Protein AF-A0A2V9Y3L3-F1 (afdb_monomer_lite)

Sequence (162 aa):
MVLSPDGHYAALLNDGYGTQETRAQQSISVLNLDTNQITEFPDARFSDVAHQSYFIGLAFSSDGKHLYASVGSLTDPTGVRPGDLGNGIAVYSFSAGKVAPERFIPIPLQPLSTGKKLAVGLTAPPHMAIPYPAGMAVISSGGHDKLLVANNLSDNAMLLDP

Foldseek 3Di:
DDAQLVRQKDKDWFQDQDDVVLVSFTWIWIQGPVVRDIDIGGDPLGHPPHQKTWAAEWDAANVRQKIKTWMAGQPCLPQPDPSHQHAFIFMWTDDPRDTDTDDTDRDDKDFADPPDDQDPPGDDPPRTWSWHFNYWDWDDDPNFTWIFTDIPGRRDTDIHRD

Structure (mmCIF, N/CA/C/O backbone):
data_AF-A0A2V9Y3L3-F1
#
_entry.id   AF-A0A2V9Y3L3-F1
#
loop_
_atom_site.group_PDB
_atom_site.id
_atom_site.type_symbol
_atom_site.label_atom_id
_atom_site.label_alt_id
_atom_site.label_comp_id
_atom_site.label_asym_id
_atom_site.label_entity_id
_atom_site.label_seq_id
_atom_site.pdbx_PDB_ins_code
_atom_site.Cartn_x
_atom_site.Cartn_y
_atom_site.Cartn_z
_atom_site.occupancy
_atom_site.B_iso_or_equiv
_atom_site.auth_seq_id
_atom_site.auth_comp_id
_atom_site.auth_asym_id
_atom_site.auth_atom_id
_atom_site.pdbx_PDB_model_num
ATOM 1 N N . MET A 1 1 ? -8.965 6.661 0.226 1.00 92.62 1 MET A N 1
ATOM 2 C CA . MET A 1 1 ? -9.667 6.393 1.500 1.00 92.62 1 MET A CA 1
ATOM 3 C C . MET A 1 1 ? -10.284 5.007 1.433 1.00 92.62 1 MET A C 1
ATOM 5 O O . MET A 1 1 ? -10.732 4.628 0.357 1.00 92.62 1 MET A O 1
ATOM 9 N N . VAL A 1 2 ? -10.321 4.284 2.549 1.00 97.44 2 VAL A N 1
ATOM 10 C CA . VAL A 1 2 ? -11.008 2.992 2.696 1.00 97.44 2 VAL A CA 1
ATOM 11 C C . VAL A 1 2 ? -11.641 2.899 4.090 1.00 97.44 2 VAL A C 1
ATOM 13 O O . VAL A 1 2 ? -11.125 3.501 5.031 1.00 97.44 2 VAL A O 1
ATOM 16 N N . LEU A 1 3 ? -12.756 2.179 4.223 1.00 98.00 3 LEU A N 1
ATOM 17 C CA . LEU A 1 3 ? -13.394 1.894 5.513 1.00 98.00 3 LEU A CA 1
ATOM 18 C C . LEU A 1 3 ? -12.898 0.558 6.067 1.00 98.00 3 LEU A C 1
ATOM 20 O O . LEU A 1 3 ? -12.705 -0.385 5.296 1.00 98.00 3 LEU A O 1
ATOM 24 N N . SER A 1 4 ? -12.715 0.471 7.384 1.00 98.25 4 SER A N 1
ATOM 25 C CA . SER A 1 4 ? -12.486 -0.812 8.045 1.00 98.25 4 SER A CA 1
ATOM 26 C C . SER A 1 4 ? -13.700 -1.728 7.846 1.00 98.25 4 SER A C 1
ATOM 28 O O . SER A 1 4 ? -14.825 -1.230 7.734 1.00 98.25 4 SER A O 1
ATOM 30 N N . PRO A 1 5 ? -13.519 -3.061 7.802 1.00 97.38 5 PRO A N 1
ATOM 31 C CA . PRO A 1 5 ? -14.631 -3.990 7.576 1.00 97.38 5 PRO A CA 1
ATOM 32 C C . PRO A 1 5 ? -15.749 -3.895 8.622 1.00 97.38 5 PRO A C 1
ATOM 34 O O . PRO A 1 5 ? -16.907 -4.156 8.312 1.00 97.38 5 PRO A O 1
ATOM 37 N N . ASP A 1 6 ? -15.405 -3.505 9.850 1.00 97.38 6 ASP A N 1
ATOM 38 C CA . ASP A 1 6 ? -16.345 -3.280 10.952 1.00 97.38 6 ASP A CA 1
ATOM 39 C C . ASP A 1 6 ? -17.023 -1.896 10.917 1.00 97.38 6 ASP A C 1
ATOM 41 O O . ASP A 1 6 ? -17.946 -1.645 11.685 1.00 97.38 6 ASP A O 1
ATOM 45 N N . GLY A 1 7 ? -16.596 -1.001 10.020 1.00 97.94 7 GLY A N 1
ATOM 46 C CA . GLY A 1 7 ? -17.171 0.329 9.839 1.00 97.94 7 GLY A CA 1
ATOM 47 C C . GLY A 1 7 ? -16.818 1.352 10.922 1.00 97.94 7 GLY A C 1
ATOM 48 O O . GLY A 1 7 ? -17.334 2.466 10.862 1.00 97.94 7 GLY A O 1
ATOM 49 N N . HIS A 1 8 ? -15.944 1.026 11.880 1.00 98.25 8 HIS A N 1
ATOM 50 C CA . HIS A 1 8 ? -15.565 1.941 12.967 1.00 98.25 8 HIS A CA 1
ATOM 51 C C . HIS A 1 8 ? -14.463 2.935 12.578 1.00 98.25 8 HIS A C 1
ATOM 53 O O . HIS A 1 8 ? -14.281 3.960 13.240 1.00 98.25 8 HIS A O 1
ATOM 59 N N . TYR A 1 9 ? -13.727 2.669 11.496 1.00 98.75 9 TYR A N 1
ATOM 60 C CA . TYR A 1 9 ? -12.596 3.489 11.078 1.00 98.75 9 TYR A CA 1
ATOM 61 C C . TYR A 1 9 ? -12.623 3.799 9.582 1.00 98.75 9 TYR A C 1
ATOM 63 O O . TYR A 1 9 ? -12.954 2.956 8.750 1.00 98.75 9 TYR A O 1
ATOM 71 N N . ALA A 1 10 ? -12.187 5.005 9.228 1.00 98.50 10 ALA A N 1
ATOM 72 C CA . ALA A 1 10 ? -11.810 5.359 7.866 1.00 98.50 10 ALA A CA 1
ATOM 73 C C . ALA A 1 10 ? -10.305 5.633 7.818 1.00 98.50 10 ALA A C 1
ATOM 75 O O . ALA A 1 10 ? -9.797 6.453 8.581 1.00 98.50 10 ALA A O 1
ATOM 76 N N . ALA A 1 11 ? -9.593 4.966 6.914 1.00 98.31 11 ALA A N 1
ATOM 77 C CA . ALA A 1 11 ? -8.182 5.214 6.660 1.00 98.31 11 ALA A CA 1
ATOM 78 C C . ALA A 1 11 ? -8.014 6.060 5.390 1.00 98.31 11 ALA A C 1
ATOM 80 O O . ALA A 1 11 ? -8.635 5.802 4.350 1.00 98.31 11 ALA A O 1
ATOM 81 N N . LEU A 1 12 ? -7.173 7.085 5.469 1.00 96.81 12 LEU A N 1
ATOM 82 C CA . LEU A 1 12 ? -6.863 8.022 4.399 1.00 96.81 12 LEU A CA 1
ATOM 83 C C . LEU A 1 12 ? -5.367 7.959 4.121 1.00 96.81 12 LEU A C 1
ATOM 85 O O . LEU A 1 12 ? -4.564 7.939 5.046 1.00 96.81 12 LEU A O 1
ATOM 89 N N . LEU A 1 13 ? -5.014 7.898 2.842 1.00 95.19 13 LEU A N 1
ATOM 90 C CA . LEU A 1 13 ? -3.629 7.867 2.398 1.00 95.19 13 LEU A CA 1
ATOM 91 C C . LEU A 1 13 ? -3.241 9.284 1.988 1.00 95.19 13 LEU A C 1
ATOM 93 O O . LEU A 1 13 ? -3.874 9.837 1.088 1.00 95.19 13 LEU A O 1
ATOM 97 N N . ASN A 1 14 ? -2.240 9.851 2.655 1.00 94.56 14 ASN A N 1
ATOM 98 C CA . ASN A 1 14 ? -1.751 11.197 2.392 1.00 94.56 14 ASN A CA 1
ATOM 99 C C . ASN A 1 14 ? -0.403 11.091 1.675 1.00 94.56 14 ASN A C 1
ATOM 101 O O . ASN A 1 14 ? 0.639 10.895 2.301 1.00 94.56 14 ASN A O 1
ATOM 105 N N . ASP A 1 15 ? -0.436 11.220 0.352 1.00 91.25 15 ASP A N 1
ATOM 106 C CA . ASP A 1 15 ? 0.696 11.058 -0.569 1.00 91.25 15 ASP A CA 1
ATOM 107 C C . ASP A 1 15 ? 1.360 12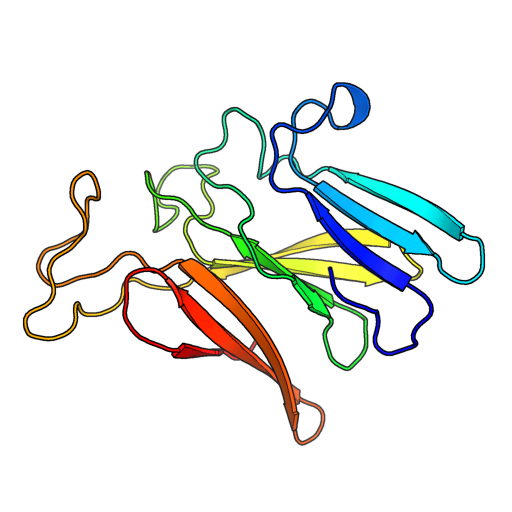.396 -0.969 1.00 91.25 15 ASP A C 1
ATOM 109 O O . ASP A 1 15 ? 2.110 12.471 -1.941 1.00 91.25 15 ASP A O 1
ATOM 113 N N . GLY A 1 16 ? 1.104 13.467 -0.209 1.00 87.31 16 GLY A N 1
ATOM 114 C CA . GLY A 1 16 ? 1.696 14.795 -0.411 1.00 87.31 16 GLY A CA 1
ATOM 115 C C . GLY A 1 16 ? 3.073 14.980 0.244 1.00 87.31 16 GLY A C 1
ATOM 116 O O . GLY A 1 16 ? 3.717 14.032 0.670 1.00 87.31 16 GLY A O 1
ATOM 117 N N . TYR A 1 17 ? 3.526 16.229 0.382 1.00 81.00 17 TYR A N 1
ATOM 118 C CA . TYR A 1 17 ? 4.806 16.560 1.041 1.00 81.00 17 TYR A CA 1
ATOM 119 C C . TYR A 1 17 ? 4.793 16.414 2.575 1.00 81.00 17 TYR A C 1
ATOM 121 O O . TYR A 1 17 ? 5.809 16.651 3.223 1.00 81.00 17 TYR A O 1
ATOM 129 N N . GLY A 1 18 ? 3.650 16.056 3.166 1.00 79.50 18 GLY A N 1
ATOM 130 C CA . GLY A 1 18 ? 3.459 16.090 4.613 1.00 79.50 18 GLY A CA 1
ATOM 131 C C . GLY A 1 18 ? 3.453 17.515 5.184 1.00 79.50 18 GLY A C 1
ATOM 132 O O . GLY A 1 18 ? 3.467 18.510 4.457 1.00 79.50 18 GLY A O 1
ATOM 133 N N . THR A 1 19 ? 3.412 17.613 6.508 1.00 81.12 19 THR A N 1
ATOM 134 C CA . THR A 1 19 ? 3.484 18.872 7.263 1.00 81.12 19 THR A CA 1
ATOM 135 C C . THR A 1 19 ? 4.686 18.856 8.210 1.00 81.12 19 THR A C 1
ATOM 137 O O . THR A 1 19 ? 5.424 17.870 8.283 1.00 81.12 19 THR A O 1
ATOM 140 N N . GLN A 1 20 ? 4.907 19.935 8.970 1.00 77.44 20 GLN A N 1
ATOM 141 C CA . GLN A 1 20 ? 5.938 19.924 10.014 1.00 77.44 20 GLN A CA 1
ATOM 142 C C . GLN A 1 20 ? 5.635 18.857 11.079 1.00 77.44 20 GLN A C 1
ATOM 144 O O . GLN A 1 20 ? 6.544 18.166 11.539 1.00 77.44 20 GLN A O 1
ATOM 149 N N . GLU A 1 21 ? 4.361 18.677 11.426 1.00 76.88 21 GLU A N 1
ATOM 150 C CA . GLU A 1 21 ? 3.872 17.680 12.381 1.00 76.88 21 GLU A CA 1
ATOM 151 C C . GLU A 1 21 ? 4.146 16.249 11.901 1.00 76.88 21 GLU A C 1
ATOM 153 O O . GLU A 1 21 ? 4.516 15.396 12.709 1.00 76.88 21 GLU A O 1
ATOM 158 N N . THR A 1 22 ? 4.053 15.995 10.590 1.00 79.50 22 THR A N 1
ATOM 159 C CA . THR A 1 22 ? 4.441 14.707 9.987 1.00 79.50 22 THR A CA 1
ATOM 160 C C . THR A 1 22 ? 5.917 14.634 9.608 1.00 79.50 22 THR A C 1
ATOM 162 O O . THR A 1 22 ? 6.358 13.629 9.061 1.00 79.50 22 THR A O 1
ATOM 165 N N . ARG A 1 23 ? 6.710 15.669 9.919 1.00 88.31 23 ARG A N 1
ATOM 166 C CA . ARG A 1 23 ? 8.146 15.768 9.605 1.00 88.31 23 ARG A CA 1
ATOM 167 C C . ARG A 1 23 ? 8.448 15.656 8.107 1.00 88.31 23 ARG A C 1
ATOM 169 O O . ARG A 1 23 ? 9.436 15.028 7.736 1.00 88.31 23 ARG A O 1
ATOM 176 N N . ALA A 1 24 ? 7.594 16.246 7.271 1.00 87.62 24 ALA A N 1
ATOM 177 C CA . ALA A 1 24 ? 7.659 16.144 5.812 1.00 87.62 24 ALA A CA 1
ATOM 178 C C . ALA A 1 24 ? 7.642 14.688 5.294 1.00 87.62 24 ALA A C 1
ATOM 180 O O . ALA A 1 24 ? 8.247 14.357 4.275 1.00 87.62 24 ALA A O 1
ATOM 181 N N . GLN A 1 25 ? 6.972 13.801 6.035 1.00 94.56 25 GLN A N 1
ATOM 182 C CA . GLN A 1 25 ? 6.733 12.417 5.638 1.00 94.56 25 GLN A CA 1
ATOM 183 C C . GLN A 1 25 ? 5.291 12.261 5.182 1.00 94.56 25 GLN A C 1
ATOM 185 O O . GLN A 1 25 ? 4.372 12.879 5.738 1.00 94.56 25 GLN A O 1
ATOM 190 N N . GLN A 1 26 ? 5.108 11.382 4.207 1.00 96.62 26 GLN A N 1
ATOM 191 C CA . GLN A 1 26 ? 3.801 10.867 3.845 1.00 96.62 26 GLN A CA 1
ATOM 192 C C . GLN A 1 26 ? 3.246 9.984 4.962 1.00 96.62 26 GLN A C 1
ATOM 194 O O . GLN A 1 26 ? 3.984 9.414 5.774 1.00 96.62 26 GLN A O 1
ATOM 199 N N . SER A 1 27 ? 1.925 9.880 5.024 1.00 96.94 27 SER A N 1
ATOM 200 C CA . SER A 1 27 ? 1.244 9.313 6.184 1.00 96.94 27 SER A CA 1
ATOM 201 C C . SER A 1 27 ? -0.035 8.574 5.816 1.00 96.94 27 SER A C 1
ATOM 203 O O . SER A 1 27 ? -0.596 8.714 4.728 1.00 96.94 27 SER A O 1
ATOM 205 N N . ILE A 1 28 ? -0.505 7.776 6.771 1.00 98.00 28 ILE A N 1
ATOM 206 C CA . ILE A 1 28 ? -1.876 7.277 6.796 1.00 98.00 28 ILE A CA 1
ATOM 207 C C . ILE A 1 28 ? -2.585 7.981 7.951 1.00 98.00 28 ILE A C 1
ATOM 209 O O . ILE A 1 28 ? -2.151 7.859 9.096 1.00 98.00 28 ILE A O 1
ATOM 213 N N . SER A 1 29 ? -3.672 8.700 7.683 1.00 97.62 29 SER A N 1
ATOM 214 C CA . SER A 1 29 ? -4.567 9.165 8.746 1.00 97.62 29 SER A CA 1
ATOM 215 C C . SER A 1 29 ? -5.651 8.127 8.999 1.00 97.62 29 SER A C 1
ATOM 217 O O . SER A 1 29 ? -6.180 7.522 8.066 1.00 97.62 29 SER A O 1
ATOM 219 N N . VAL A 1 30 ? -6.035 7.957 10.257 1.00 98.62 30 VAL A N 1
ATOM 220 C CA . VAL A 1 30 ? -7.167 7.126 10.664 1.00 98.62 30 VAL A CA 1
ATOM 221 C C . VAL A 1 30 ? -8.171 7.994 11.400 1.00 98.62 30 VAL A C 1
ATOM 223 O O . VAL A 1 30 ? -7.870 8.536 12.462 1.00 98.62 30 VAL A O 1
ATOM 226 N N . LEU A 1 31 ? -9.368 8.108 10.837 1.00 98.75 31 LEU A N 1
ATOM 227 C CA . LEU A 1 31 ? -10.535 8.689 11.483 1.00 98.75 31 LEU A CA 1
ATOM 228 C C . LEU A 1 31 ? -11.290 7.578 12.215 1.00 98.75 31 LEU A C 1
ATOM 230 O O . LEU A 1 31 ? -11.755 6.631 11.585 1.00 98.75 31 LEU A O 1
ATOM 234 N N . ASN A 1 32 ? -11.428 7.705 13.531 1.00 98.56 32 ASN A N 1
ATOM 235 C CA . ASN A 1 32 ? -12.396 6.939 14.305 1.00 98.56 32 ASN A CA 1
ATOM 236 C C . ASN A 1 32 ? -13.787 7.547 14.074 1.00 98.56 32 ASN A C 1
ATOM 238 O O . ASN A 1 32 ? -14.010 8.719 14.383 1.00 98.56 32 ASN A O 1
ATOM 242 N N . LEU A 1 33 ? -14.701 6.759 13.512 1.00 98.38 33 LEU A N 1
ATOM 243 C CA . LEU A 1 33 ? -16.035 7.202 13.112 1.00 98.38 33 LEU A CA 1
ATOM 244 C C . LEU A 1 33 ? -17.014 7.284 14.289 1.00 98.38 33 LEU A C 1
ATOM 246 O O . LEU A 1 33 ? -17.970 8.053 14.219 1.00 98.38 33 LEU A O 1
ATOM 250 N N . ASP A 1 34 ? -16.747 6.576 15.388 1.00 98.06 34 ASP A N 1
ATOM 251 C CA . ASP A 1 34 ? -17.562 6.649 16.605 1.00 98.06 34 ASP A CA 1
ATOM 252 C C . ASP A 1 34 ? -17.282 7.932 17.395 1.00 98.06 34 ASP A C 1
ATOM 254 O O . ASP A 1 34 ? -18.184 8.534 17.977 1.00 98.06 34 ASP A O 1
ATOM 258 N N . THR A 1 35 ? -16.013 8.352 17.439 1.00 98.19 35 THR A N 1
ATOM 259 C CA . THR A 1 35 ? -15.563 9.497 18.250 1.00 98.19 35 THR A CA 1
ATOM 260 C C . THR A 1 35 ? -15.279 10.751 17.433 1.00 98.19 35 THR A C 1
ATOM 262 O O . THR A 1 35 ? -15.059 11.816 18.011 1.00 98.19 35 THR A O 1
ATOM 265 N N . ASN A 1 36 ? -15.271 10.636 16.103 1.00 97.75 36 ASN A N 1
ATOM 266 C CA . ASN A 1 36 ? -14.878 11.686 15.166 1.00 97.75 36 ASN A CA 1
ATOM 267 C C . ASN A 1 36 ? -13.456 12.235 15.423 1.00 97.75 36 ASN A C 1
ATOM 269 O O . ASN A 1 36 ? -13.173 13.411 15.194 1.00 97.75 36 ASN A O 1
ATOM 273 N N . GLN A 1 37 ? -12.557 11.392 15.939 1.00 98.31 37 GLN A N 1
ATOM 274 C CA . GLN A 1 37 ? -11.157 11.744 16.185 1.00 98.31 37 GLN A CA 1
ATOM 275 C C . GLN A 1 37 ? -10.264 11.206 15.073 1.00 98.31 37 GLN A C 1
ATOM 277 O O . GLN A 1 37 ? -10.331 10.026 14.735 1.00 98.31 37 GLN A O 1
ATOM 282 N N . ILE A 1 38 ? -9.381 12.057 14.550 1.00 97.56 38 ILE A N 1
ATOM 283 C CA . ILE A 1 38 ? -8.381 11.675 13.553 1.00 97.56 38 ILE A CA 1
ATOM 284 C C . ILE A 1 38 ? -7.001 11.538 14.200 1.00 97.56 38 ILE A C 1
ATOM 286 O O . ILE A 1 38 ? -6.600 12.362 15.019 1.00 97.56 38 ILE A O 1
ATOM 290 N N . THR A 1 39 ? -6.281 10.475 13.855 1.00 97.50 39 THR A N 1
ATOM 291 C CA . THR A 1 39 ? -4.878 10.263 14.236 1.00 97.50 39 THR A CA 1
ATOM 292 C C . THR A 1 39 ? -4.036 10.070 12.985 1.00 97.50 39 THR A C 1
ATOM 294 O O . THR A 1 39 ? -4.435 9.351 12.075 1.00 97.50 39 THR A O 1
ATOM 297 N N . GLU A 1 40 ? -2.864 10.689 12.957 1.00 96.31 40 GLU A N 1
ATOM 298 C CA . GLU A 1 40 ? -1.921 10.626 11.843 1.00 96.31 40 GLU A CA 1
ATOM 299 C C . GLU A 1 40 ? -0.808 9.605 12.130 1.00 96.31 40 GLU A C 1
ATOM 301 O O . GLU A 1 40 ? -0.265 9.579 13.238 1.00 96.31 40 GLU A O 1
ATOM 306 N N . PHE A 1 41 ? -0.424 8.812 11.129 1.00 97.69 41 PHE A N 1
ATOM 307 C CA . PHE A 1 41 ? 0.700 7.873 11.195 1.00 97.69 41 PHE A CA 1
ATOM 308 C C . PHE A 1 41 ? 1.698 8.162 10.062 1.00 97.69 41 PHE A C 1
ATOM 310 O O . PHE A 1 41 ? 1.571 7.593 8.974 1.00 97.69 41 PHE A O 1
ATOM 317 N N . PRO A 1 42 ? 2.669 9.070 10.282 1.00 97.12 42 PRO A N 1
ATOM 318 C CA . PRO A 1 42 ? 3.767 9.314 9.350 1.00 97.12 42 PRO A CA 1
ATOM 319 C C . PRO A 1 42 ? 4.678 8.094 9.219 1.00 97.12 42 PRO A C 1
ATOM 321 O O . PRO A 1 42 ? 4.913 7.380 10.198 1.00 97.12 42 PRO A O 1
ATOM 324 N N . ASP A 1 43 ? 5.214 7.872 8.023 1.00 96.50 43 ASP A N 1
ATOM 325 C CA . ASP A 1 43 ? 6.084 6.736 7.736 1.00 96.50 43 ASP A CA 1
ATOM 326 C C . ASP A 1 43 ? 7.403 7.205 7.112 1.00 96.50 43 ASP A C 1
ATOM 328 O O . ASP A 1 43 ? 7.460 7.733 6.002 1.00 96.50 43 ASP A O 1
ATOM 332 N N . ALA A 1 44 ? 8.496 6.979 7.843 1.00 94.81 44 ALA A N 1
ATOM 333 C CA . ALA A 1 44 ? 9.836 7.414 7.461 1.00 94.81 44 ALA A CA 1
ATOM 334 C C . ALA A 1 44 ? 10.359 6.764 6.169 1.00 94.81 44 ALA A C 1
ATOM 336 O O . ALA A 1 44 ? 11.339 7.251 5.609 1.00 94.81 44 ALA A O 1
ATOM 337 N N . ARG A 1 45 ? 9.716 5.694 5.678 1.00 95.81 45 ARG A N 1
ATOM 338 C CA . ARG A 1 45 ? 10.024 5.088 4.372 1.00 95.81 45 ARG A CA 1
ATOM 339 C C . ARG A 1 45 ? 9.598 5.977 3.195 1.00 95.81 45 ARG A C 1
ATOM 341 O O . ARG A 1 45 ? 9.993 5.682 2.070 1.00 95.81 45 ARG A O 1
ATOM 348 N N . PHE A 1 46 ? 8.828 7.039 3.452 1.00 95.69 46 PHE A N 1
ATOM 349 C CA . PHE A 1 46 ? 8.251 7.954 2.462 1.00 95.69 46 PHE A CA 1
ATOM 350 C C . PHE A 1 46 ? 8.475 9.427 2.857 1.00 95.69 46 PHE A C 1
ATOM 352 O O . PHE A 1 46 ? 7.535 10.219 2.957 1.00 95.69 46 PHE A O 1
ATOM 359 N N . SER A 1 47 ? 9.727 9.787 3.152 1.00 92.69 47 SER A N 1
ATOM 360 C CA . SER A 1 47 ? 10.136 11.182 3.357 1.00 92.69 47 SER A CA 1
ATOM 361 C C . SER A 1 47 ? 10.336 11.932 2.034 1.00 92.69 47 SER A C 1
ATOM 363 O O . SER A 1 47 ? 10.381 11.337 0.960 1.00 92.69 47 SER A O 1
ATOM 365 N N . ASP A 1 48 ? 10.532 13.245 2.117 1.00 88.50 48 ASP A N 1
ATOM 366 C CA . ASP A 1 48 ? 10.867 14.138 0.999 1.00 88.50 48 ASP A CA 1
ATOM 367 C C . ASP A 1 48 ? 12.163 13.784 0.241 1.00 88.50 48 ASP A C 1
ATOM 369 O O . ASP A 1 48 ? 12.341 14.186 -0.909 1.00 88.50 48 ASP A O 1
ATOM 373 N N . VAL A 1 49 ? 13.055 13.018 0.870 1.00 89.81 49 VAL A N 1
ATOM 374 C CA . VAL A 1 49 ? 14.295 12.499 0.270 1.00 89.81 49 VAL A CA 1
ATOM 375 C C . VAL A 1 49 ? 14.203 11.029 -0.154 1.00 89.81 49 VAL A C 1
ATOM 377 O O . VAL A 1 49 ? 15.185 10.483 -0.657 1.00 89.81 49 VAL A O 1
ATOM 380 N N . ALA A 1 50 ? 13.063 10.366 0.061 1.00 93.31 50 ALA A N 1
ATOM 381 C CA . ALA A 1 50 ? 12.865 8.985 -0.362 1.00 93.31 50 ALA A CA 1
ATOM 382 C C . ALA A 1 50 ? 12.716 8.892 -1.888 1.00 93.31 50 ALA A C 1
ATOM 384 O O . ALA A 1 50 ? 12.206 9.791 -2.555 1.00 93.31 50 ALA A O 1
ATOM 385 N N . HIS A 1 51 ? 13.124 7.760 -2.457 1.00 94.69 51 HIS A N 1
ATOM 386 C CA . HIS A 1 51 ? 12.969 7.493 -3.888 1.00 94.69 51 HIS A CA 1
ATOM 387 C C . HIS A 1 51 ? 11.634 6.839 -4.247 1.00 94.69 51 HIS A C 1
ATOM 389 O O . HIS A 1 51 ? 11.386 6.545 -5.420 1.00 94.69 51 HIS A O 1
ATOM 395 N N . GLN A 1 52 ? 10.790 6.611 -3.247 1.00 96.12 52 GLN A N 1
ATOM 396 C CA . GLN A 1 52 ? 9.457 6.055 -3.367 1.00 96.12 52 GLN A CA 1
ATOM 397 C C . GLN A 1 52 ? 8.451 6.961 -2.668 1.00 96.12 52 GLN A C 1
ATOM 399 O O . GLN A 1 52 ? 8.775 7.637 -1.692 1.00 96.12 52 GLN A O 1
ATOM 404 N N . SER A 1 53 ? 7.213 6.907 -3.133 1.00 96.75 53 SER A N 1
ATOM 405 C CA . SER A 1 53 ? 6.072 7.553 -2.507 1.00 96.75 53 SER A CA 1
ATOM 406 C C . SER A 1 53 ? 4.902 6.583 -2.437 1.00 96.75 53 SER A C 1
ATOM 408 O O . SER A 1 53 ? 4.807 5.634 -3.225 1.00 96.75 53 SER A O 1
ATOM 410 N N . TYR A 1 54 ? 3.959 6.860 -1.547 1.00 96.94 54 TYR A N 1
ATOM 411 C CA . TYR A 1 54 ? 2.600 6.403 -1.751 1.00 96.94 54 TYR A CA 1
ATOM 412 C C . TYR A 1 54 ? 2.071 6.879 -3.107 1.00 96.94 54 TYR A C 1
ATOM 414 O O . TYR A 1 54 ? 2.540 7.856 -3.700 1.00 96.94 54 TYR A O 1
ATOM 422 N N . PHE A 1 55 ? 1.085 6.145 -3.599 1.00 92.12 55 PHE A N 1
ATOM 423 C CA . PHE A 1 55 ? 0.300 6.520 -4.764 1.00 92.12 55 PHE A CA 1
ATOM 424 C C . PHE A 1 55 ? -1.189 6.320 -4.449 1.00 92.12 55 PHE A C 1
ATOM 426 O O . PHE A 1 55 ? -1.586 6.254 -3.290 1.00 92.12 55 PHE A O 1
ATOM 433 N N . ILE A 1 56 ? -2.044 6.175 -5.459 1.00 84.62 56 ILE A N 1
ATOM 434 C CA . ILE A 1 56 ? -3.490 6.056 -5.270 1.00 84.62 56 ILE A CA 1
ATOM 435 C C . ILE A 1 56 ? -3.929 4.594 -5.066 1.00 84.62 56 ILE A C 1
ATOM 437 O O . ILE A 1 56 ? -4.292 3.881 -5.995 1.00 84.62 56 ILE A O 1
ATOM 441 N N . GLY A 1 57 ? -3.899 4.110 -3.823 1.00 90.12 57 GLY A N 1
ATOM 442 C CA . GLY A 1 57 ? -4.453 2.792 -3.494 1.00 90.12 57 GLY A CA 1
ATOM 443 C C . GLY A 1 57 ? -4.331 2.435 -2.021 1.00 90.12 57 GLY A C 1
ATOM 444 O O . GLY A 1 57 ? -3.227 2.413 -1.485 1.00 90.12 57 GLY A O 1
ATOM 445 N N . LEU A 1 58 ? -5.463 2.137 -1.380 1.00 96.31 58 LEU A N 1
ATOM 446 C CA . LEU A 1 58 ? -5.529 1.707 0.014 1.00 96.31 58 LEU A CA 1
ATOM 447 C C . LEU A 1 58 ? -6.645 0.667 0.173 1.00 96.31 58 LEU A C 1
ATOM 449 O O . LEU A 1 58 ? -7.758 0.902 -0.297 1.00 96.31 58 LEU A O 1
ATOM 453 N N . ALA A 1 59 ? -6.362 -0.451 0.835 1.00 97.81 59 ALA A N 1
ATOM 454 C CA . ALA A 1 59 ? -7.346 -1.493 1.122 1.00 97.81 59 ALA A CA 1
ATOM 455 C C . ALA A 1 59 ? -7.164 -2.053 2.538 1.00 97.81 59 ALA A C 1
ATOM 457 O O . ALA A 1 59 ? -6.039 -2.127 3.023 1.00 97.81 59 ALA A O 1
ATOM 458 N N . PHE A 1 60 ? -8.256 -2.473 3.178 1.00 98.12 60 PHE A N 1
ATOM 459 C CA . PHE A 1 60 ? -8.210 -3.294 4.391 1.00 98.12 60 PHE A CA 1
ATOM 460 C C . PHE A 1 60 ? -8.260 -4.778 4.030 1.00 98.12 60 PHE A C 1
ATOM 462 O O . PHE A 1 60 ? -8.988 -5.144 3.105 1.00 98.12 60 PHE A O 1
ATOM 469 N N . SER A 1 61 ? -7.552 -5.623 4.786 1.00 98.06 61 SER A N 1
ATOM 470 C CA . SER A 1 61 ? -7.828 -7.066 4.809 1.00 98.06 61 SER A CA 1
ATOM 471 C C . SER A 1 61 ? -9.268 -7.329 5.244 1.00 98.06 61 SER A C 1
ATOM 473 O O . SER A 1 61 ? -9.876 -6.523 5.953 1.00 98.06 61 SER A O 1
ATOM 475 N N . SER A 1 62 ? -9.825 -8.468 4.842 1.00 97.19 62 SER A N 1
ATOM 476 C CA . SER A 1 62 ? -11.203 -8.843 5.170 1.00 97.19 62 SER A CA 1
ATOM 477 C C . SER A 1 62 ? -11.433 -9.004 6.673 1.00 97.19 62 SER A C 1
ATOM 479 O O . SER A 1 62 ? -12.534 -8.746 7.151 1.00 97.19 62 SER A O 1
ATOM 481 N N . ASP A 1 63 ? -10.391 -9.364 7.428 1.00 96.44 63 ASP A N 1
ATOM 482 C CA . ASP A 1 63 ? -10.422 -9.453 8.890 1.00 96.44 63 ASP A CA 1
ATOM 483 C C . ASP A 1 63 ? -10.115 -8.124 9.606 1.00 96.44 63 ASP A C 1
ATOM 485 O O . ASP A 1 63 ? -10.113 -8.076 10.836 1.00 96.44 63 ASP A O 1
ATOM 489 N N . GLY A 1 64 ? -9.839 -7.056 8.849 1.00 97.44 64 GLY A N 1
ATOM 490 C CA . GLY A 1 64 ? -9.577 -5.711 9.356 1.00 97.44 64 GLY A CA 1
ATOM 491 C C . GLY A 1 64 ? -8.231 -5.529 10.058 1.00 97.44 64 GLY A C 1
ATOM 492 O O . GLY A 1 64 ? -7.979 -4.448 10.585 1.00 97.44 64 GLY A O 1
ATOM 493 N N . LYS A 1 65 ? -7.359 -6.545 10.077 1.00 97.94 65 LYS A N 1
ATOM 494 C CA . LYS A 1 65 ? -6.072 -6.495 10.791 1.00 97.94 65 LYS A CA 1
ATOM 495 C C . LYS A 1 65 ? -4.919 -5.939 9.975 1.00 97.94 65 LYS A C 1
ATOM 497 O O . LYS A 1 65 ? -3.873 -5.660 10.556 1.00 97.94 65 LYS A O 1
ATOM 502 N N . HIS A 1 66 ? -5.084 -5.773 8.666 1.00 98.56 66 HIS A N 1
ATOM 503 C CA . HIS A 1 66 ? -4.046 -5.220 7.809 1.00 98.56 66 HIS A CA 1
ATOM 504 C C . HIS A 1 66 ? -4.574 -4.102 6.918 1.00 98.56 66 HIS A C 1
ATOM 506 O O . HIS A 1 66 ? -5.711 -4.137 6.447 1.00 98.56 66 HIS A O 1
ATOM 512 N N . LEU A 1 67 ? -3.701 -3.135 6.653 1.00 98.50 67 LEU A N 1
ATOM 513 C CA . LEU A 1 67 ? -3.851 -2.138 5.603 1.00 98.50 67 LEU A CA 1
ATOM 514 C C . LEU A 1 67 ? -2.809 -2.393 4.513 1.00 98.50 67 LEU A C 1
ATOM 516 O O . LEU A 1 67 ? -1.637 -2.639 4.800 1.00 98.50 67 LEU A O 1
ATOM 520 N N . TYR A 1 68 ? -3.235 -2.274 3.263 1.00 98.56 68 TYR A N 1
ATOM 521 C CA . TYR A 1 68 ? -2.401 -2.393 2.074 1.00 98.56 68 TYR A CA 1
ATOM 522 C C . TYR A 1 68 ? -2.356 -1.045 1.371 1.00 98.56 68 TYR A C 1
ATOM 524 O O . TYR A 1 68 ? -3.391 -0.587 0.888 1.00 98.56 68 TYR A O 1
ATOM 532 N N . ALA A 1 69 ? -1.186 -0.418 1.301 1.00 98.31 69 ALA A N 1
ATOM 533 C CA . ALA A 1 69 ? -0.994 0.871 0.645 1.00 98.31 69 ALA A CA 1
ATOM 534 C C . ALA A 1 69 ? -0.134 0.727 -0.611 1.00 98.31 69 ALA A C 1
ATOM 536 O O . ALA A 1 69 ? 0.884 0.033 -0.618 1.00 98.31 69 ALA A O 1
ATOM 537 N N . SER A 1 70 ? -0.549 1.403 -1.675 1.00 97.75 70 SER A N 1
ATOM 538 C CA . SER A 1 70 ? 0.165 1.429 -2.944 1.00 97.75 70 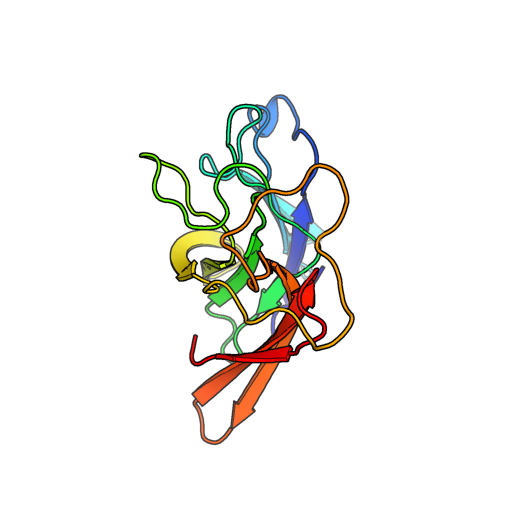SER A CA 1
ATOM 539 C C . SER A 1 70 ? 1.438 2.265 -2.860 1.00 97.75 70 SER A C 1
ATOM 541 O O . SER A 1 70 ? 1.384 3.398 -2.384 1.00 97.75 70 SER A O 1
ATOM 543 N N . VAL A 1 71 ? 2.547 1.745 -3.389 1.00 98.12 71 VAL A N 1
ATOM 544 C CA . VAL A 1 71 ? 3.856 2.410 -3.418 1.00 98.12 71 VAL A CA 1
ATOM 545 C C . VAL A 1 71 ? 4.440 2.402 -4.830 1.00 98.12 71 VAL A C 1
ATOM 547 O O . VAL A 1 71 ? 4.449 1.369 -5.505 1.00 98.12 71 VAL A O 1
ATOM 550 N N . GLY A 1 72 ? 4.966 3.550 -5.259 1.00 96.69 72 GLY A N 1
ATOM 551 C CA . GLY A 1 72 ? 5.662 3.717 -6.531 1.00 96.69 72 GLY A CA 1
ATOM 552 C C . GLY A 1 72 ? 7.016 4.415 -6.385 1.00 96.69 72 GLY A C 1
ATOM 553 O O . GLY A 1 72 ? 7.199 5.296 -5.553 1.00 96.69 72 GLY A O 1
ATOM 554 N N . SER A 1 73 ? 7.954 4.034 -7.244 1.00 96.19 73 SER A N 1
ATOM 555 C CA . SER A 1 73 ? 9.285 4.590 -7.443 1.00 96.19 73 SER A CA 1
ATOM 556 C C . SER A 1 73 ? 9.617 4.574 -8.934 1.00 96.19 73 SER A C 1
ATOM 558 O O . SER A 1 73 ? 9.631 3.532 -9.588 1.00 96.19 73 SER A O 1
ATOM 560 N N . LEU A 1 74 ? 9.919 5.746 -9.490 1.00 93.56 74 LEU A N 1
ATOM 561 C CA . LEU A 1 74 ? 10.363 5.856 -10.883 1.00 93.56 74 LEU A CA 1
ATOM 562 C C . LEU A 1 74 ? 11.885 5.759 -11.026 1.00 93.56 74 LEU A C 1
ATOM 564 O O . LEU A 1 74 ? 12.377 5.490 -12.119 1.00 93.56 74 LEU A O 1
ATOM 568 N N . THR A 1 75 ? 12.629 6.006 -9.943 1.00 92.69 75 THR A N 1
ATOM 569 C CA . THR A 1 75 ? 14.099 6.080 -9.978 1.00 92.69 75 THR A CA 1
ATOM 570 C C . THR A 1 75 ? 14.779 4.793 -9.522 1.00 92.69 75 THR A C 1
ATOM 572 O O . THR A 1 75 ? 15.896 4.531 -9.958 1.00 92.69 75 THR A O 1
ATOM 575 N N . ASP A 1 76 ? 14.107 3.973 -8.711 1.00 95.50 76 ASP A N 1
ATOM 576 C CA . ASP A 1 76 ? 14.526 2.609 -8.383 1.00 95.50 76 ASP A CA 1
ATOM 577 C C . ASP A 1 76 ? 13.298 1.702 -8.205 1.00 95.50 76 ASP A C 1
ATOM 579 O O . ASP A 1 76 ? 12.956 1.312 -7.091 1.00 95.50 76 ASP A O 1
ATOM 583 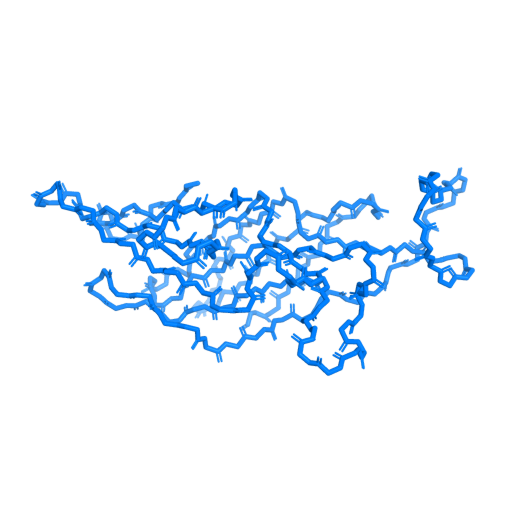N N . PRO A 1 77 ? 12.612 1.346 -9.304 1.00 96.25 77 PRO A N 1
ATOM 584 C CA . PRO A 1 77 ? 11.387 0.544 -9.262 1.00 96.25 77 PRO A CA 1
ATOM 585 C C . PRO A 1 77 ? 11.585 -0.861 -8.671 1.00 96.25 77 PRO A C 1
ATOM 587 O O . PRO A 1 77 ? 10.605 -1.524 -8.344 1.00 96.25 77 PRO A O 1
ATOM 590 N N . THR A 1 78 ? 12.829 -1.325 -8.534 1.00 96.56 78 THR A N 1
ATOM 591 C CA . THR A 1 78 ? 13.183 -2.646 -7.994 1.00 96.56 78 THR A CA 1
ATOM 592 C C . THR A 1 78 ? 13.707 -2.615 -6.558 1.00 96.56 78 THR A C 1
ATOM 594 O O . THR A 1 78 ? 13.929 -3.685 -5.998 1.00 96.56 78 THR A O 1
ATOM 597 N N . GLY A 1 79 ? 13.923 -1.433 -5.971 1.00 96.44 79 GLY A N 1
ATOM 598 C CA . GLY A 1 79 ? 14.437 -1.284 -4.605 1.00 96.44 79 GLY A CA 1
ATOM 599 C C . GLY A 1 79 ? 15.841 -1.866 -4.410 1.00 96.44 79 GLY A C 1
ATOM 600 O O . GLY A 1 79 ? 16.124 -2.475 -3.381 1.00 96.44 79 GLY A O 1
ATOM 601 N N . VAL A 1 80 ? 16.718 -1.764 -5.414 1.00 95.12 80 VAL A N 1
ATOM 602 C CA . VAL A 1 80 ? 18.086 -2.306 -5.313 1.00 95.12 80 VAL A CA 1
ATOM 603 C C . VAL A 1 80 ? 19.010 -1.418 -4.481 1.00 95.12 80 VAL A C 1
ATOM 605 O O . VAL A 1 80 ? 20.035 -1.893 -3.985 1.00 95.12 80 VAL A O 1
ATOM 608 N N . ARG A 1 81 ? 18.689 -0.128 -4.335 1.00 95.38 81 ARG A N 1
ATOM 609 C CA . ARG A 1 81 ? 19.459 0.807 -3.516 1.00 95.38 81 ARG A CA 1
ATOM 610 C C . ARG A 1 81 ? 19.120 0.617 -2.034 1.00 95.38 81 ARG A C 1
ATOM 612 O O . ARG A 1 81 ? 17.960 0.413 -1.683 1.00 95.38 81 ARG A O 1
ATOM 619 N N . PRO A 1 82 ? 20.111 0.714 -1.129 1.00 95.00 82 PRO A N 1
ATOM 620 C CA . PRO A 1 82 ? 19.858 0.598 0.303 1.00 95.00 82 PRO A CA 1
ATOM 621 C C . PRO A 1 82 ? 18.807 1.603 0.791 1.00 95.00 82 PRO A C 1
ATOM 623 O O . PRO A 1 82 ? 18.988 2.808 0.638 1.00 95.00 82 PRO A O 1
ATOM 626 N N . GLY A 1 83 ? 17.741 1.097 1.416 1.00 93.31 83 GLY A N 1
ATOM 627 C CA . GLY A 1 83 ? 16.638 1.909 1.944 1.00 93.31 83 GLY A CA 1
ATOM 628 C C . GLY A 1 83 ? 15.489 2.156 0.960 1.00 93.31 83 GLY A C 1
ATOM 629 O O 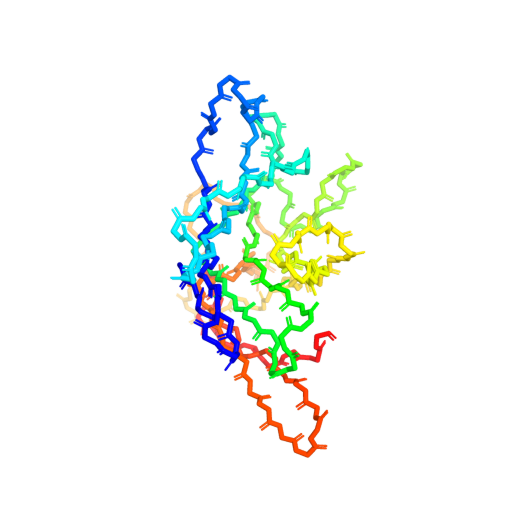. GLY A 1 83 ? 14.413 2.566 1.399 1.00 93.31 83 GLY A O 1
ATOM 630 N N . ASP A 1 84 ? 15.672 1.855 -0.326 1.00 96.94 84 ASP A N 1
ATOM 631 C CA . ASP A 1 84 ? 14.602 1.938 -1.317 1.00 96.94 84 ASP A CA 1
ATOM 632 C C . ASP A 1 84 ? 13.726 0.680 -1.237 1.00 96.94 84 ASP A C 1
ATOM 634 O O . ASP A 1 84 ? 14.214 -0.443 -1.113 1.00 96.94 84 ASP A O 1
ATOM 638 N N . LEU A 1 85 ? 12.407 0.865 -1.309 1.00 97.19 85 LEU A N 1
ATOM 639 C CA . LEU A 1 85 ? 11.454 -0.252 -1.375 1.00 97.19 85 LEU A CA 1
ATOM 640 C C . LEU A 1 85 ? 11.196 -0.706 -2.818 1.00 97.19 85 LEU A C 1
ATOM 642 O O . LEU A 1 85 ? 10.917 -1.878 -3.063 1.00 97.19 85 LEU A O 1
ATOM 646 N N . GLY A 1 86 ? 11.261 0.233 -3.763 1.00 97.44 86 GLY A N 1
ATOM 647 C CA . GLY A 1 86 ? 10.789 0.055 -5.131 1.00 97.44 86 GLY A CA 1
ATOM 648 C C . GLY A 1 86 ? 9.269 0.090 -5.267 1.00 97.44 86 GLY A C 1
ATOM 649 O O . GLY A 1 86 ? 8.561 0.659 -4.435 1.00 97.44 86 GLY A O 1
ATOM 650 N N . ASN A 1 87 ? 8.768 -0.486 -6.357 1.00 97.94 87 ASN A N 1
ATOM 651 C CA . ASN A 1 87 ? 7.341 -0.546 -6.649 1.00 97.94 87 ASN A CA 1
ATOM 652 C C . ASN A 1 87 ? 6.694 -1.723 -5.931 1.00 97.94 87 ASN A C 1
ATOM 654 O O . ASN A 1 87 ? 7.186 -2.852 -5.990 1.00 97.94 87 ASN A O 1
ATOM 658 N N . GLY A 1 88 ? 5.550 -1.488 -5.297 1.00 98.00 88 GLY A N 1
ATOM 659 C CA . GLY A 1 88 ? 4.866 -2.561 -4.594 1.00 98.00 88 GLY A CA 1
ATOM 660 C C . GLY A 1 88 ? 3.808 -2.092 -3.618 1.00 98.00 88 GLY A C 1
ATOM 661 O O . GLY A 1 88 ? 3.195 -1.041 -3.789 1.00 98.00 88 GLY A O 1
ATOM 662 N N . ILE A 1 89 ? 3.577 -2.918 -2.605 1.00 98.56 89 ILE A N 1
ATOM 663 C CA . ILE A 1 89 ? 2.507 -2.742 -1.628 1.00 98.56 89 ILE A CA 1
ATOM 664 C C . ILE A 1 89 ? 3.132 -2.715 -0.241 1.00 98.56 89 ILE A C 1
ATOM 666 O O . ILE A 1 89 ? 3.705 -3.707 0.217 1.00 98.56 89 ILE A O 1
ATOM 670 N N . ALA A 1 90 ? 3.006 -1.583 0.443 1.00 98.44 90 ALA A N 1
ATOM 671 C CA . ALA A 1 90 ? 3.336 -1.492 1.853 1.00 98.44 90 ALA A CA 1
ATOM 672 C C . ALA A 1 90 ? 2.203 -2.108 2.676 1.00 98.44 90 ALA A C 1
ATOM 674 O O . ALA A 1 90 ? 1.037 -1.739 2.527 1.00 98.44 90 ALA A O 1
ATOM 675 N N . VAL A 1 91 ? 2.560 -3.056 3.538 1.00 98.69 91 VAL A N 1
ATOM 676 C CA . VAL A 1 91 ? 1.626 -3.735 4.435 1.00 98.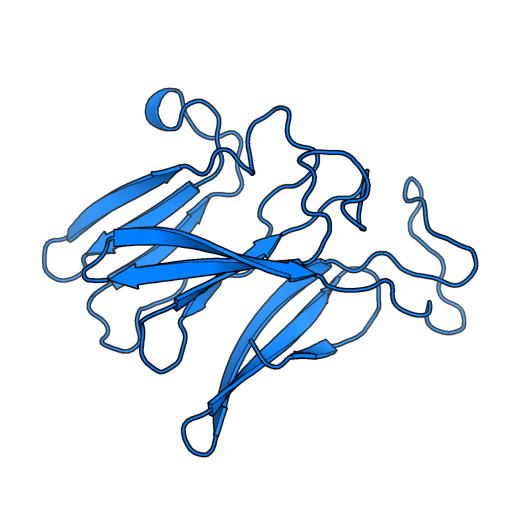69 91 VAL A CA 1
ATOM 677 C C . VAL A 1 91 ? 1.817 -3.184 5.837 1.00 98.69 91 VAL A C 1
ATOM 679 O O . VAL A 1 91 ? 2.948 -3.066 6.323 1.00 98.69 91 VAL A O 1
ATOM 682 N N . TYR A 1 92 ? 0.703 -2.861 6.478 1.00 98.81 92 TYR A N 1
ATOM 683 C CA . TYR A 1 92 ? 0.655 -2.378 7.847 1.00 98.81 92 TYR A CA 1
ATOM 684 C C . TYR A 1 92 ? -0.228 -3.288 8.671 1.00 98.81 92 TYR A C 1
ATOM 686 O O . TYR A 1 92 ? -1.305 -3.672 8.217 1.00 98.81 92 TYR A O 1
ATOM 694 N N . SER A 1 93 ? 0.184 -3.525 9.907 1.00 98.75 93 SER A N 1
ATOM 695 C CA . SER A 1 93 ? -0.726 -4.020 10.929 1.00 98.75 93 SER A CA 1
ATOM 696 C C . SER A 1 93 ? -1.689 -2.904 11.338 1.00 98.75 93 SER A C 1
ATOM 698 O O . SER A 1 93 ? -1.318 -1.724 11.409 1.00 98.75 93 SER A O 1
ATOM 700 N N . PHE A 1 94 ? -2.933 -3.286 11.603 1.00 98.75 94 PHE A N 1
ATOM 701 C CA . PHE A 1 94 ? -3.990 -2.415 12.084 1.00 98.75 94 PHE A CA 1
ATOM 702 C C . PHE A 1 94 ? -4.645 -3.014 13.326 1.00 98.75 94 PHE A C 1
ATOM 704 O O . PHE A 1 94 ? -5.070 -4.168 13.337 1.00 98.75 94 PHE A O 1
ATOM 711 N N . SER A 1 95 ? -4.744 -2.218 14.387 1.00 98.31 95 SER A N 1
ATOM 712 C CA . SER A 1 95 ? -5.442 -2.617 15.609 1.00 98.31 95 SER A CA 1
ATOM 713 C C . SER A 1 95 ? -5.981 -1.398 16.338 1.00 98.31 95 SER A C 1
ATOM 715 O O . SER A 1 95 ? -5.224 -0.479 16.650 1.00 98.31 95 SER A O 1
ATOM 717 N N . ALA A 1 96 ? -7.291 -1.380 16.599 1.00 95.88 96 ALA A N 1
ATOM 718 C CA . ALA A 1 96 ? -7.973 -0.326 17.356 1.00 95.88 96 ALA A CA 1
ATOM 719 C C . ALA A 1 96 ? -7.602 1.105 16.903 1.00 95.88 96 ALA A C 1
ATOM 721 O O . ALA A 1 96 ? -7.303 1.984 17.716 1.00 95.88 96 ALA A O 1
ATOM 722 N N . GLY A 1 97 ? -7.569 1.337 15.587 1.00 97.69 97 GLY A N 1
ATOM 723 C CA . GLY A 1 97 ? -7.232 2.639 15.008 1.00 97.69 97 GLY A CA 1
ATOM 724 C C . GLY A 1 97 ? -5.739 2.981 14.991 1.00 97.69 97 GLY A C 1
ATOM 725 O O . GLY A 1 97 ? -5.386 4.115 14.671 1.00 97.69 97 GLY A O 1
ATOM 726 N N . LYS A 1 98 ? -4.852 2.046 15.348 1.00 98.50 98 LYS A N 1
ATOM 727 C CA . LYS A 1 98 ? -3.394 2.196 15.247 1.00 98.50 98 LYS A CA 1
ATOM 728 C C . LYS A 1 98 ? -2.861 1.501 14.004 1.00 98.50 98 LYS A C 1
ATOM 730 O O . LYS A 1 98 ? -3.283 0.391 13.700 1.00 98.50 98 LYS A O 1
ATOM 735 N N . VAL A 1 99 ? -1.913 2.155 13.336 1.00 98.69 99 VAL A N 1
ATOM 736 C CA . VAL A 1 99 ? -1.235 1.671 12.128 1.00 98.69 99 VAL A CA 1
ATOM 737 C C . VAL A 1 99 ? 0.250 1.505 12.436 1.00 98.69 99 VAL A C 1
ATOM 739 O O . VAL A 1 99 ? 0.862 2.422 12.988 1.00 98.69 99 VAL A O 1
ATOM 742 N N . ALA A 1 100 ? 0.840 0.366 12.075 1.00 98.56 100 ALA A N 1
ATOM 743 C CA . ALA A 1 100 ? 2.285 0.159 12.176 1.00 98.56 100 ALA A CA 1
ATOM 744 C C . ALA A 1 100 ? 2.834 -0.586 10.948 1.00 98.56 100 ALA A C 1
ATOM 746 O O . ALA A 1 100 ? 2.232 -1.584 10.542 1.00 98.56 100 ALA A O 1
ATOM 747 N N . PRO A 1 101 ? 3.965 -0.135 10.362 1.00 98.31 101 PRO A N 1
ATOM 748 C CA . PRO A 1 101 ? 4.644 -0.849 9.282 1.00 98.31 101 PRO A CA 1
ATOM 749 C C . PRO A 1 101 ? 4.890 -2.316 9.633 1.00 98.31 101 PRO A C 1
ATOM 751 O O . PRO A 1 101 ? 5.403 -2.608 10.711 1.00 98.31 101 PRO A O 1
ATOM 754 N N . GLU A 1 102 ? 4.564 -3.227 8.720 1.00 98.44 102 GLU A N 1
ATOM 755 C CA . GLU A 1 102 ? 4.756 -4.663 8.932 1.00 98.44 102 GLU A CA 1
ATOM 756 C C . GLU A 1 102 ? 5.740 -5.254 7.922 1.00 98.44 102 GLU A C 1
ATOM 758 O O . GLU A 1 102 ? 6.756 -5.832 8.303 1.00 98.44 102 GLU A O 1
ATOM 763 N N . ARG A 1 103 ? 5.461 -5.096 6.625 1.00 97.81 103 ARG A N 1
ATOM 764 C CA . ARG A 1 103 ? 6.271 -5.672 5.540 1.00 97.81 103 ARG A CA 1
ATOM 765 C C . ARG A 1 103 ? 5.984 -4.994 4.201 1.00 97.81 103 ARG A C 1
ATOM 767 O O . ARG A 1 103 ? 5.240 -4.014 4.130 1.00 97.81 103 ARG A O 1
ATOM 774 N N . PHE A 1 104 ? 6.601 -5.504 3.140 1.00 98.12 104 PHE A N 1
ATOM 775 C CA . PHE A 1 104 ? 6.452 -4.999 1.779 1.00 98.12 104 PHE A CA 1
ATOM 776 C C . PHE A 1 104 ? 6.296 -6.159 0.792 1.00 98.12 104 PHE A C 1
ATOM 778 O O . PHE A 1 104 ? 7.010 -7.156 0.900 1.00 98.12 104 PHE A O 1
ATOM 785 N N . ILE A 1 105 ? 5.368 -6.028 -0.154 1.00 97.94 105 ILE A N 1
ATOM 786 C CA . ILE A 1 105 ? 5.163 -6.981 -1.250 1.00 97.94 105 ILE A CA 1
ATOM 787 C C . ILE A 1 105 ? 5.665 -6.308 -2.532 1.00 97.94 105 ILE A C 1
ATOM 789 O O . ILE A 1 105 ? 5.018 -5.368 -3.002 1.00 97.94 105 ILE A O 1
ATOM 793 N N . PRO A 1 106 ? 6.800 -6.742 -3.102 1.00 97.50 106 PRO A N 1
ATOM 794 C CA . PRO A 1 106 ? 7.318 -6.144 -4.323 1.00 97.50 106 PRO A CA 1
ATOM 795 C C . PRO A 1 106 ? 6.440 -6.512 -5.520 1.00 97.50 106 PRO A C 1
ATOM 797 O O . PRO A 1 106 ? 5.993 -7.654 -5.652 1.00 97.50 106 PRO A O 1
ATOM 800 N N . ILE A 1 107 ? 6.249 -5.561 -6.432 1.00 96.94 107 ILE A N 1
ATOM 801 C CA . ILE A 1 107 ? 5.701 -5.844 -7.757 1.00 96.94 107 ILE A CA 1
ATOM 802 C C . ILE A 1 107 ? 6.872 -5.958 -8.734 1.00 96.94 107 ILE A C 1
ATOM 804 O O . ILE A 1 107 ? 7.590 -4.981 -8.954 1.00 96.94 107 ILE A O 1
ATOM 808 N N . PRO A 1 108 ? 7.096 -7.142 -9.329 1.00 94.75 108 PRO A N 1
ATOM 809 C CA . PRO A 1 108 ? 8.205 -7.331 -10.246 1.00 94.75 108 PRO A CA 1
ATOM 810 C C . PRO A 1 108 ? 7.952 -6.605 -11.567 1.00 94.75 108 PRO A C 1
ATOM 812 O O . PRO A 1 108 ? 6.804 -6.399 -11.976 1.00 94.75 108 PRO A O 1
ATOM 815 N N . LEU A 1 109 ? 9.044 -6.306 -12.277 1.00 95.75 109 LEU A N 1
ATOM 816 C CA . LEU A 1 109 ? 8.994 -5.843 -13.663 1.00 95.75 109 LEU A CA 1
ATOM 817 C C . LEU A 1 109 ? 8.096 -6.754 -14.504 1.00 95.75 109 LEU A C 1
ATOM 819 O O . LEU A 1 109 ? 8.095 -7.975 -14.335 1.00 95.75 109 LEU A O 1
ATOM 823 N N . GLN A 1 110 ? 7.350 -6.152 -15.423 1.00 95.06 110 GLN A N 1
ATOM 824 C CA . GLN A 1 110 ? 6.417 -6.878 -16.283 1.00 95.06 110 GLN A CA 1
ATOM 825 C C . GLN A 1 110 ? 6.857 -6.779 -17.738 1.00 95.06 110 GLN A C 1
ATOM 827 O O . GLN A 1 110 ? 7.415 -5.752 -18.125 1.00 95.06 110 GLN A O 1
ATOM 832 N N . PRO A 1 111 ? 6.595 -7.798 -18.569 1.00 93.94 111 PRO A N 1
ATOM 833 C CA . PRO A 1 111 ? 6.812 -7.686 -20.001 1.00 93.94 111 PRO A CA 1
ATOM 834 C C . PRO A 1 111 ? 6.035 -6.500 -20.571 1.00 93.94 111 PRO A C 1
ATOM 836 O O . PRO A 1 111 ? 4.857 -6.305 -20.269 1.00 93.94 111 PRO A O 1
ATOM 839 N N . LEU A 1 112 ? 6.687 -5.714 -21.420 1.00 91.75 112 LEU A N 1
ATOM 840 C CA . LEU A 1 112 ? 6.019 -4.641 -22.135 1.00 91.75 112 LEU A CA 1
ATOM 841 C C . LEU A 1 112 ? 5.106 -5.241 -23.211 1.00 91.75 112 LEU A C 1
ATOM 843 O O . LEU A 1 112 ? 5.552 -6.014 -24.061 1.00 91.75 112 LEU A O 1
ATOM 847 N N . SER A 1 113 ? 3.829 -4.861 -23.192 1.00 88.44 113 SER A N 1
ATOM 848 C CA . SER A 1 113 ? 2.841 -5.324 -24.169 1.00 88.44 113 SER A CA 1
ATOM 849 C C . SER A 1 113 ? 3.255 -5.015 -25.613 1.00 88.44 113 SER A C 1
ATOM 851 O O . SER A 1 113 ? 3.852 -3.977 -25.910 1.00 88.44 113 SER A O 1
ATOM 853 N N . THR A 1 114 ? 2.910 -5.913 -26.542 1.00 89.25 114 THR A N 1
ATOM 854 C CA . THR A 1 114 ? 3.287 -5.788 -27.961 1.00 89.25 114 THR A CA 1
ATOM 855 C C . THR A 1 114 ? 2.820 -4.450 -28.542 1.00 89.25 114 THR A C 1
ATOM 857 O O . THR A 1 114 ? 1.668 -4.055 -28.378 1.00 89.25 114 THR A O 1
ATOM 860 N N . GLY A 1 115 ? 3.724 -3.744 -29.226 1.00 89.56 115 GLY A N 1
ATOM 861 C CA . GLY A 1 115 ? 3.443 -2.440 -29.836 1.00 89.56 115 GLY A CA 1
ATOM 862 C C . GLY A 1 115 ? 3.414 -1.261 -28.856 1.00 89.56 115 GLY A C 1
ATOM 863 O O . GLY A 1 115 ? 3.277 -0.119 -29.298 1.00 89.56 115 GLY A O 1
ATOM 864 N N . LYS A 1 116 ? 3.576 -1.498 -27.548 1.00 90.00 116 LYS A N 1
ATOM 865 C CA . LYS A 1 116 ? 3.716 -0.434 -26.549 1.00 90.00 116 LYS A CA 1
ATOM 866 C C . LYS A 1 116 ? 5.168 0.008 -26.416 1.00 90.00 116 LYS A C 1
ATOM 868 O O . LYS A 1 116 ? 6.106 -0.706 -26.767 1.00 90.00 116 LYS A O 1
ATOM 873 N N . LYS A 1 117 ? 5.333 1.234 -25.930 1.00 89.50 117 LYS A N 1
ATOM 874 C CA . LYS A 1 117 ? 6.623 1.850 -25.624 1.00 89.50 117 LYS A CA 1
ATOM 875 C C . LYS A 1 117 ? 6.585 2.331 -24.186 1.00 89.50 117 LYS A C 1
ATOM 877 O O . LYS A 1 117 ? 5.543 2.789 -23.722 1.00 89.50 117 LYS A O 1
ATOM 882 N N . LEU A 1 118 ? 7.726 2.247 -23.516 1.00 90.31 118 LEU A N 1
ATOM 883 C CA . LEU A 1 118 ? 7.899 2.884 -22.222 1.00 90.31 118 LEU A CA 1
ATOM 884 C C . LEU A 1 118 ? 7.750 4.408 -22.382 1.00 90.31 118 LEU A C 1
ATOM 886 O O . LEU A 1 118 ? 8.161 4.970 -23.402 1.00 90.31 118 LEU A O 1
ATOM 890 N N . ALA A 1 119 ? 7.132 5.066 -21.400 1.00 87.69 119 ALA A N 1
ATOM 891 C CA . ALA A 1 119 ? 6.948 6.512 -21.432 1.00 87.69 119 ALA A CA 1
ATOM 892 C C . ALA A 1 119 ? 8.298 7.251 -21.440 1.00 87.69 119 ALA A C 1
ATOM 894 O O . ALA A 1 119 ? 9.286 6.787 -20.868 1.00 87.69 119 ALA A O 1
ATOM 895 N N . VAL A 1 120 ? 8.331 8.419 -22.089 1.00 88.31 120 VAL A N 1
ATOM 896 C CA . VAL A 1 120 ? 9.531 9.265 -22.156 1.00 88.31 120 VAL A CA 1
ATOM 897 C C . VAL A 1 120 ? 9.977 9.644 -20.742 1.00 88.31 120 VAL A C 1
ATOM 899 O O . VAL A 1 120 ? 9.161 10.067 -19.929 1.00 88.31 120 VAL A O 1
ATOM 902 N N . GLY A 1 121 ? 11.275 9.503 -20.464 1.00 87.62 121 GLY A N 1
ATOM 903 C CA . GLY A 1 121 ? 11.871 9.819 -19.162 1.00 87.62 121 GLY A CA 1
ATOM 904 C C . GLY A 1 121 ? 11.899 8.655 -18.168 1.00 87.62 121 GLY A C 1
ATOM 905 O O . GLY A 1 121 ? 12.567 8.763 -17.145 1.00 87.62 121 GLY A O 1
ATOM 906 N N . LEU A 1 122 ? 11.244 7.531 -18.471 1.00 91.38 122 LEU A N 1
ATOM 907 C CA . LEU A 1 122 ? 11.356 6.311 -17.673 1.00 91.38 122 LEU A CA 1
ATOM 908 C C . LEU A 1 122 ? 12.475 5.412 -18.205 1.00 91.38 122 LEU A C 1
ATOM 910 O O . LEU A 1 122 ? 12.734 5.365 -19.408 1.00 91.38 122 LEU A O 1
ATOM 914 N N . THR A 1 123 ? 13.109 4.664 -17.301 1.00 90.81 123 THR A N 1
ATOM 915 C CA . THR A 1 123 ? 14.148 3.683 -17.638 1.00 90.81 123 THR A CA 1
ATOM 916 C C . THR A 1 123 ? 13.739 2.303 -17.138 1.00 90.81 123 THR A C 1
ATOM 918 O O . THR A 1 123 ? 13.363 2.142 -15.981 1.00 90.81 123 THR A O 1
ATOM 921 N N . ALA A 1 124 ? 13.822 1.304 -18.014 1.00 92.62 124 ALA A N 1
ATOM 922 C CA . ALA A 1 124 ? 13.603 -0.103 -17.696 1.00 92.62 124 ALA A CA 1
ATOM 923 C C . ALA A 1 124 ? 14.515 -0.973 -18.580 1.00 92.62 124 ALA A C 1
ATOM 925 O O . ALA A 1 124 ? 14.954 -0.506 -19.638 1.00 92.62 124 ALA A O 1
ATOM 926 N N . PRO A 1 125 ? 14.792 -2.234 -18.198 1.00 93.50 125 PRO A N 1
ATOM 927 C CA . PRO A 1 125 ? 15.421 -3.191 -19.099 1.00 93.50 125 PRO A CA 1
ATOM 928 C C . PRO A 1 125 ? 14.666 -3.306 -20.438 1.00 93.50 125 PRO A C 1
ATOM 930 O O . PRO A 1 125 ? 13.448 -3.093 -20.477 1.00 93.50 125 PRO A O 1
ATOM 933 N N . PRO A 1 126 ? 15.349 -3.669 -21.541 1.00 92.00 126 PRO A N 1
ATOM 934 C CA . PRO A 1 126 ? 14.699 -3.852 -22.833 1.00 92.00 126 PRO A CA 1
ATOM 935 C C . PRO A 1 126 ? 13.480 -4.775 -22.739 1.00 92.00 126 PRO A C 1
ATOM 937 O O . PRO A 1 126 ? 13.543 -5.835 -22.121 1.00 92.00 126 PRO A O 1
ATOM 940 N N . HIS A 1 127 ? 12.381 -4.369 -23.380 1.00 91.62 127 HIS A N 1
ATOM 941 C CA . HIS A 1 127 ? 11.110 -5.106 -23.417 1.00 91.62 127 HIS A CA 1
ATOM 942 C C . HIS A 1 127 ? 10.399 -5.280 -22.063 1.00 91.62 127 HIS A C 1
ATOM 944 O O . HIS A 1 127 ? 9.474 -6.085 -21.970 1.00 91.62 127 HIS A O 1
ATOM 950 N N . MET A 1 128 ? 10.775 -4.509 -21.039 1.00 95.12 128 MET A N 1
ATOM 951 C CA . MET A 1 128 ? 10.120 -4.507 -19.730 1.00 95.12 128 MET A CA 1
ATOM 952 C C . MET A 1 128 ? 9.401 -3.183 -19.444 1.00 95.12 128 MET A C 1
ATOM 954 O O . MET A 1 128 ? 9.721 -2.130 -19.998 1.00 95.12 128 MET A O 1
ATOM 958 N N . ALA A 1 129 ? 8.438 -3.254 -18.535 1.00 94.88 129 ALA A N 1
ATOM 959 C CA . ALA A 1 129 ? 7.748 -2.153 -17.889 1.00 94.88 129 ALA A CA 1
ATOM 960 C C . ALA A 1 129 ? 8.075 -2.136 -16.387 1.00 94.88 129 ALA A C 1
ATOM 962 O O . ALA A 1 129 ? 8.421 -3.166 -15.802 1.00 94.88 129 ALA A O 1
ATOM 963 N N . ILE A 1 130 ? 7.921 -0.963 -15.769 1.00 95.81 130 ILE A N 1
ATOM 964 C CA . ILE A 1 130 ? 8.161 -0.707 -14.340 1.00 95.81 130 ILE A CA 1
ATOM 965 C C . ILE A 1 130 ? 6.837 -0.416 -13.614 1.00 95.81 130 ILE A C 1
ATOM 967 O O . ILE A 1 130 ? 6.584 0.721 -13.215 1.00 95.81 130 ILE A O 1
ATOM 971 N N . PRO A 1 131 ? 5.933 -1.401 -13.501 1.00 95.75 131 PRO A N 1
ATOM 972 C CA . PRO A 1 131 ? 4.618 -1.158 -12.931 1.00 95.75 131 PRO A CA 1
ATOM 973 C C . PRO A 1 131 ? 4.679 -0.822 -11.453 1.00 95.75 131 PRO A C 1
ATOM 975 O O . PRO A 1 131 ? 5.529 -1.327 -10.727 1.00 95.75 131 PRO A O 1
ATOM 978 N N . TYR A 1 132 ? 3.709 -0.035 -11.020 1.00 95.94 132 TYR A N 1
ATOM 979 C CA . TYR A 1 132 ? 3.373 0.183 -9.621 1.00 95.94 132 TYR A CA 1
ATOM 980 C C . TYR A 1 132 ? 1.849 0.116 -9.472 1.00 95.94 132 TYR A C 1
ATOM 982 O O . TYR A 1 132 ? 1.139 0.367 -10.457 1.00 95.94 132 TYR A O 1
ATOM 990 N N . PRO A 1 133 ? 1.322 -0.228 -8.284 1.00 96.88 133 PRO A N 1
ATOM 991 C CA . PRO A 1 133 ? -0.117 -0.313 -8.097 1.00 96.88 133 PRO A CA 1
ATOM 992 C C . PRO A 1 133 ? -0.768 1.063 -8.325 1.00 96.88 133 PRO A C 1
ATOM 994 O O . PRO A 1 133 ? -0.226 2.101 -7.959 1.00 96.88 133 PRO A O 1
ATOM 997 N N . ALA A 1 134 ? -1.931 1.084 -8.970 1.00 93.94 134 ALA A N 1
ATOM 998 C CA . ALA A 1 134 ? -2.758 2.281 -9.182 1.00 93.94 134 ALA A CA 1
ATOM 999 C C . ALA A 1 134 ? -4.209 2.092 -8.716 1.00 93.94 134 ALA A C 1
ATOM 1001 O O . ALA A 1 134 ? -5.038 2.990 -8.828 1.00 93.94 134 ALA A O 1
ATOM 1002 N N . GLY A 1 135 ? -4.521 0.900 -8.222 1.00 93.12 135 GLY A N 1
ATOM 1003 C CA . GLY A 1 135 ? -5.797 0.535 -7.641 1.00 93.12 135 GLY A CA 1
ATOM 1004 C C . GLY A 1 135 ? -5.689 -0.878 -7.094 1.00 93.12 135 GLY A C 1
ATOM 1005 O O . GLY A 1 135 ? -4.992 -1.716 -7.669 1.00 93.12 135 GLY A O 1
ATOM 1006 N N . MET A 1 136 ? -6.340 -1.138 -5.966 1.00 95.31 136 MET A N 1
ATOM 1007 C CA . MET A 1 136 ? -6.310 -2.448 -5.324 1.00 95.31 136 MET A CA 1
ATOM 1008 C C . MET A 1 136 ? -7.664 -2.771 -4.710 1.00 95.31 136 MET A C 1
ATOM 1010 O O . MET A 1 136 ? -8.343 -1.885 -4.192 1.00 95.31 136 MET A O 1
ATOM 1014 N N . ALA A 1 137 ? -8.022 -4.048 -4.740 1.00 95.56 137 ALA A N 1
ATOM 1015 C CA . ALA A 1 137 ? -9.170 -4.591 -4.034 1.00 95.56 137 ALA A CA 1
ATOM 1016 C C . ALA A 1 137 ? -8.782 -5.901 -3.345 1.00 95.56 137 ALA A C 1
ATOM 1018 O O . ALA A 1 137 ? -8.014 -6.695 -3.892 1.00 95.56 137 ALA A O 1
ATOM 1019 N N . VAL A 1 138 ? -9.343 -6.134 -2.160 1.00 97.25 138 VAL A N 1
ATOM 1020 C CA . VAL A 1 138 ? -9.252 -7.429 -1.483 1.00 97.25 138 VAL A CA 1
ATOM 1021 C C . VAL A 1 138 ? -10.382 -8.327 -1.972 1.00 97.25 138 VAL A C 1
ATOM 1023 O O . VAL A 1 138 ? -11.547 -7.931 -1.993 1.00 97.25 138 VAL A O 1
ATOM 1026 N N . ILE A 1 139 ? -10.024 -9.547 -2.360 1.00 95.69 139 ILE A N 1
ATOM 1027 C CA . ILE A 1 139 ? -10.951 -10.629 -2.676 1.00 95.69 139 ILE A CA 1
ATOM 1028 C C . ILE A 1 139 ? -10.788 -11.679 -1.583 1.00 95.69 139 ILE A C 1
ATOM 1030 O O . ILE A 1 139 ? -9.746 -12.326 -1.506 1.00 95.69 139 ILE A O 1
ATOM 1034 N N . SER A 1 140 ? -11.817 -11.856 -0.758 1.00 93.44 140 SER A N 1
ATOM 1035 C CA . SER A 1 140 ? -11.833 -12.899 0.268 1.00 93.44 140 SER A CA 1
ATOM 1036 C C . SER A 1 140 ? -12.515 -14.155 -0.269 1.00 93.44 140 SER A C 1
ATOM 1038 O O . SER A 1 140 ? -13.637 -14.096 -0.779 1.00 93.44 140 SER A O 1
ATOM 1040 N N . SER A 1 141 ? -11.845 -15.303 -0.178 1.00 85.81 141 SER A N 1
ATOM 1041 C CA . SER A 1 141 ? -12.416 -16.601 -0.541 1.00 85.81 141 SER A CA 1
ATOM 1042 C C . SER A 1 141 ? -11.897 -17.690 0.389 1.00 85.81 141 SER A C 1
ATOM 1044 O O . SER A 1 141 ? -10.693 -17.849 0.566 1.00 85.81 141 SER A O 1
ATOM 1046 N N . GLY A 1 142 ? -12.811 -18.442 1.010 1.00 83.31 142 GLY A N 1
ATOM 1047 C CA . GLY A 1 142 ? -12.446 -19.571 1.870 1.00 83.31 142 GLY A CA 1
ATOM 1048 C C . GLY A 1 142 ? -11.600 -19.198 3.094 1.00 83.31 142 GLY A C 1
ATOM 1049 O O . GLY A 1 142 ? -10.822 -20.026 3.550 1.00 83.31 142 GLY A O 1
ATOM 1050 N N . GLY A 1 143 ? -11.722 -17.968 3.608 1.00 84.38 143 GLY A N 1
ATOM 1051 C CA . GLY A 1 143 ? -10.928 -17.481 4.745 1.00 84.38 143 GLY A CA 1
ATOM 1052 C C . GLY A 1 143 ? -9.525 -16.984 4.380 1.00 84.38 143 GLY A C 1
ATOM 1053 O O . GLY A 1 143 ? -8.737 -16.696 5.277 1.00 84.38 143 GLY A O 1
ATOM 1054 N N . HIS A 1 144 ? -9.219 -16.869 3.086 1.00 92.75 144 HIS A N 1
ATOM 1055 C CA . HIS A 1 144 ? -7.962 -16.328 2.584 1.00 92.75 144 HIS A CA 1
ATOM 1056 C C . HIS A 1 144 ? -8.217 -15.086 1.734 1.00 92.75 144 HIS A C 1
ATOM 1058 O O . HIS A 1 144 ? -9.088 -15.085 0.859 1.00 92.75 144 HIS A O 1
ATOM 1064 N N . ASP A 1 145 ? -7.427 -14.046 1.980 1.00 97.06 145 ASP A N 1
ATOM 1065 C CA . ASP A 1 145 ? -7.440 -12.840 1.165 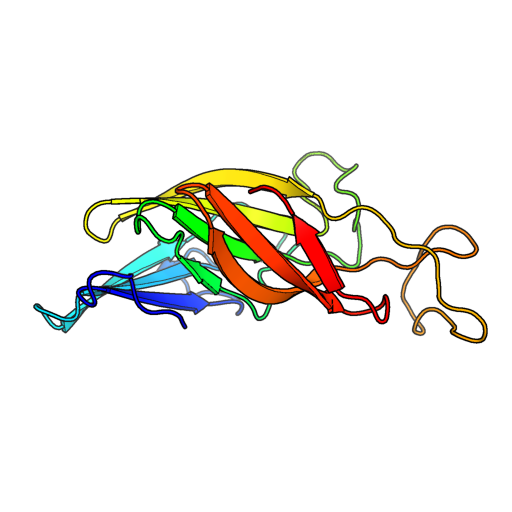1.00 97.06 145 ASP A CA 1
ATOM 1066 C C . ASP A 1 145 ? -6.496 -12.982 -0.021 1.00 97.06 145 ASP A C 1
ATOM 1068 O O . ASP A 1 145 ? -5.422 -13.573 0.076 1.00 97.06 145 ASP A O 1
ATOM 1072 N N . LYS A 1 146 ? -6.897 -12.388 -1.141 1.00 97.25 146 LYS A N 1
ATOM 1073 C CA . LYS A 1 146 ? -6.040 -12.090 -2.285 1.00 97.25 146 LYS A CA 1
ATOM 1074 C C . LYS A 1 146 ? -6.154 -10.612 -2.622 1.00 97.25 146 LYS A C 1
ATOM 1076 O O . LYS A 1 146 ? -7.223 -10.021 -2.467 1.00 97.25 146 LYS A O 1
ATOM 1081 N N . LEU A 1 147 ? -5.081 -10.029 -3.140 1.00 97.12 147 LEU A N 1
ATOM 1082 C CA . LEU A 1 147 ? -5.080 -8.660 -3.649 1.00 97.12 147 LEU A CA 1
ATOM 1083 C C . LEU A 1 147 ? -5.198 -8.674 -5.167 1.00 97.12 147 LEU A C 1
ATOM 1085 O O . LEU A 1 147 ? -4.294 -9.147 -5.853 1.00 97.12 147 LEU A O 1
ATOM 1089 N N . LEU A 1 148 ? -6.300 -8.138 -5.692 1.00 97.25 148 LEU A N 1
ATOM 1090 C CA . LEU A 1 148 ? -6.417 -7.791 -7.104 1.00 97.25 148 LEU A CA 1
ATOM 1091 C C . LEU A 1 148 ? -5.860 -6.383 -7.299 1.00 97.25 148 LEU A C 1
ATOM 1093 O O . LEU A 1 148 ? -6.406 -5.416 -6.770 1.00 97.25 148 LEU A O 1
ATOM 1097 N N . VAL A 1 149 ? -4.779 -6.280 -8.061 1.00 97.12 149 VAL A N 1
ATOM 1098 C CA . VAL A 1 149 ? -3.988 -5.062 -8.220 1.00 97.12 149 VAL A CA 1
ATOM 1099 C C . VAL A 1 149 ? -4.020 -4.621 -9.672 1.00 97.12 149 VAL A C 1
ATOM 1101 O O . VAL A 1 149 ? -3.575 -5.360 -10.544 1.00 97.12 149 VAL A O 1
ATOM 1104 N N . ALA A 1 150 ? -4.513 -3.415 -9.934 1.00 96.62 150 ALA A N 1
ATOM 1105 C CA . ALA A 1 150 ? -4.382 -2.770 -11.232 1.00 96.62 150 ALA A CA 1
ATOM 1106 C C . ALA A 1 150 ? -3.042 -2.035 -11.280 1.00 96.62 150 ALA A C 1
ATOM 1108 O O . ALA A 1 150 ? -2.794 -1.143 -10.465 1.00 96.62 150 ALA A O 1
ATOM 1109 N N . ASN A 1 151 ? -2.179 -2.400 -12.222 1.00 95.06 151 ASN A N 1
ATOM 1110 C CA . ASN A 1 151 ? -0.856 -1.808 -12.325 1.00 95.06 151 ASN A CA 1
ATOM 1111 C C . ASN A 1 151 ? -0.835 -0.665 -13.329 1.00 95.06 151 ASN A C 1
ATOM 1113 O O . ASN A 1 151 ? -1.261 -0.806 -14.478 1.00 95.06 151 ASN A O 1
ATOM 1117 N N . ASN A 1 152 ? -0.228 0.446 -12.929 1.00 93.00 152 ASN A N 1
ATOM 1118 C CA . ASN A 1 152 ? 0.167 1.470 -13.876 1.00 93.00 152 ASN A CA 1
ATOM 1119 C C . ASN A 1 152 ? 1.286 0.947 -14.796 1.00 93.00 152 ASN A C 1
ATOM 1121 O O . ASN A 1 152 ? 1.996 -0.002 -14.463 1.00 93.00 152 ASN A O 1
ATOM 1125 N N . LEU A 1 153 ? 1.458 1.584 -15.954 1.00 91.44 153 LEU A N 1
ATOM 1126 C CA . LEU A 1 153 ? 2.571 1.392 -16.896 1.00 91.44 153 LEU A CA 1
ATOM 1127 C C . LEU A 1 153 ? 2.738 0.002 -17.545 1.00 91.44 153 LEU A C 1
ATOM 1129 O O . LEU A 1 153 ? 3.647 -0.155 -18.359 1.00 91.44 153 LEU A O 1
ATOM 1133 N N . SER A 1 154 ? 1.899 -0.991 -17.237 1.00 91.44 154 SER A N 1
ATOM 1134 C CA . SER A 1 154 ? 2.040 -2.366 -17.765 1.00 91.44 154 SER A CA 1
ATOM 1135 C C . SER A 1 154 ? 0.803 -2.923 -18.473 1.00 91.44 154 SER A C 1
ATOM 1137 O O . SER A 1 154 ? 0.859 -4.040 -18.982 1.00 91.44 154 SER A O 1
ATOM 1139 N N . ASP A 1 155 ? -0.293 -2.158 -18.552 1.00 88.94 155 ASP A N 1
ATOM 1140 C CA . ASP A 1 155 ? -1.571 -2.594 -19.138 1.00 88.94 155 ASP A CA 1
ATOM 1141 C C . ASP A 1 155 ? -2.074 -3.939 -18.562 1.00 88.94 155 ASP A C 1
ATOM 1143 O O . ASP A 1 155 ? -2.666 -4.748 -19.280 1.00 88.94 155 ASP A O 1
ATOM 1147 N N . ASN A 1 156 ? -1.824 -4.206 -17.273 1.00 91.75 156 ASN A N 1
ATOM 1148 C CA . ASN A 1 156 ? -2.214 -5.460 -16.635 1.00 91.75 156 ASN A CA 1
ATOM 1149 C C . ASN A 1 156 ? -2.852 -5.277 -15.250 1.00 91.75 156 ASN A C 1
ATOM 1151 O O . ASN A 1 156 ? -2.813 -4.207 -14.636 1.00 91.75 156 ASN A O 1
ATOM 1155 N N . ALA A 1 157 ? -3.440 -6.371 -14.770 1.00 94.88 157 ALA A N 1
ATOM 1156 C CA . ALA A 1 157 ? -3.798 -6.552 -13.376 1.00 94.88 157 ALA A CA 1
ATOM 1157 C C . ALA A 1 157 ? -3.204 -7.869 -12.864 1.00 94.88 157 ALA A C 1
ATOM 1159 O O . ALA A 1 157 ? -3.075 -8.834 -13.621 1.00 94.88 157 ALA A O 1
ATOM 1160 N N . MET A 1 158 ? -2.845 -7.907 -11.585 1.00 94.56 158 MET A N 1
ATOM 1161 C CA . MET A 1 158 ? -2.241 -9.062 -10.924 1.00 94.56 158 MET A CA 1
ATOM 1162 C C . MET A 1 158 ? -3.103 -9.509 -9.749 1.00 94.56 158 MET A C 1
ATOM 1164 O O . MET A 1 158 ? -3.708 -8.683 -9.070 1.00 94.56 158 MET A O 1
ATOM 1168 N N . LEU A 1 159 ? -3.135 -10.816 -9.502 1.00 95.81 159 LEU A N 1
ATOM 1169 C CA . LEU A 1 159 ? -3.711 -11.387 -8.293 1.00 95.81 159 LEU A CA 1
ATOM 1170 C C . LEU A 1 159 ? -2.562 -11.877 -7.412 1.00 95.81 159 LEU A C 1
ATOM 1172 O O . LEU A 1 159 ? -1.801 -12.746 -7.836 1.00 95.81 159 LEU A O 1
ATOM 1176 N N . LEU A 1 160 ? -2.421 -11.294 -6.226 1.00 95.00 160 LEU A N 1
ATOM 1177 C CA . LEU A 1 160 ? -1.337 -11.581 -5.290 1.00 95.00 160 LEU A CA 1
ATOM 1178 C C . LEU A 1 160 ? -1.885 -12.253 -4.034 1.00 95.00 160 LEU A C 1
ATOM 1180 O O . LEU A 1 160 ? -2.987 -11.931 -3.587 1.00 95.00 160 LEU A O 1
ATOM 1184 N N . ASP A 1 161 ? -1.090 -13.148 -3.457 1.00 93.12 161 ASP A N 1
ATOM 1185 C CA . ASP A 1 161 ? -1.304 -13.630 -2.098 1.00 93.12 161 ASP A CA 1
ATOM 1186 C C . ASP A 1 161 ? -0.594 -12.643 -1.151 1.00 93.12 161 ASP A C 1
ATOM 1188 O O . ASP A 1 161 ? 0.626 -12.484 -1.273 1.00 93.12 161 ASP A O 1
ATOM 1192 N N . PRO A 1 162 ? -1.343 -11.904 -0.309 1.00 89.50 162 PRO A N 1
ATOM 1193 C CA . PRO A 1 162 ? -0.805 -10.831 0.501 1.00 89.50 162 PRO A CA 1
ATOM 1194 C C . PRO A 1 162 ? 0.130 -11.353 1.573 1.00 89.50 162 PRO A C 1
ATOM 1196 O O . PRO A 1 162 ? -0.285 -12.079 2.497 1.00 89.50 162 PRO A O 1
#

Radius of gyration: 16.17 Å; chains: 1; bounding box: 37×40×48 Å

pLDDT: mean 94.53, std 4.57, range [76.88, 98.81]

Secondary structure (DSSP, 8-state):
-EE-TTSSEEEEEE-S---TTTTTEEEEEEEETTTTEEEEEEEEEEETT-S-EEEEEEEE-TTSSEEEEEEE-SS-TT--STT---SEEEEEEEETTEEEEEEEEE---EEPPTT--PPTT---STTEE---EEEEEEEEETTEEEEEEEETTTTEEEEE--